Protein AF-A0A7J0BV15-F1 (afdb_monomer)

Structure (mmCIF, N/CA/C/O backbone):
data_AF-A0A7J0BV15-F1
#
_entry.id   AF-A0A7J0BV15-F1
#
loop_
_atom_site.group_PDB
_atom_s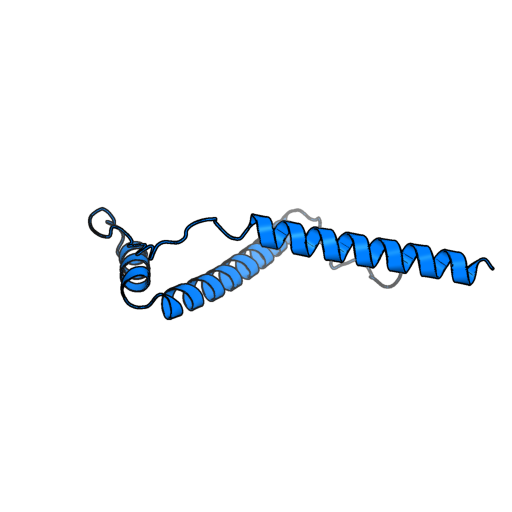ite.id
_atom_site.type_symbol
_atom_site.label_atom_id
_atom_site.label_alt_id
_atom_site.label_comp_id
_atom_site.label_asym_id
_atom_site.label_entity_id
_atom_site.label_seq_id
_atom_site.pdbx_PDB_ins_code
_atom_site.Cartn_x
_atom_site.Cartn_y
_atom_site.Cartn_z
_atom_site.occupancy
_atom_site.B_iso_or_equiv
_atom_site.auth_seq_id
_atom_site.auth_comp_id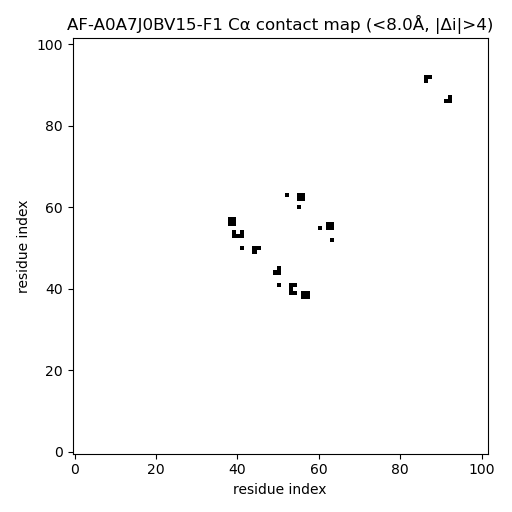
_atom_site.auth_asym_id
_atom_site.auth_atom_id
_atom_site.pdbx_PDB_model_num
ATOM 1 N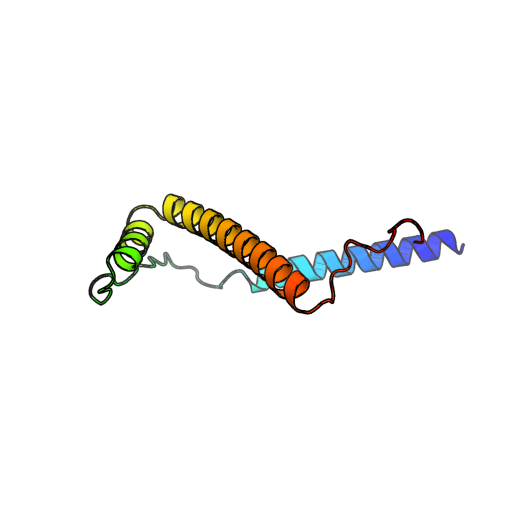 N . MET A 1 1 ? 19.673 20.575 41.512 1.00 60.50 1 MET A N 1
ATOM 2 C CA . MET A 1 1 ? 20.293 19.276 41.143 1.00 60.50 1 MET A CA 1
ATOM 3 C C . MET A 1 1 ? 19.329 18.263 40.515 1.00 60.50 1 MET A C 1
ATOM 5 O O . MET A 1 1 ? 19.654 17.764 39.448 1.00 60.50 1 MET A O 1
ATOM 9 N N . LYS A 1 2 ? 18.147 17.970 41.087 1.00 61.66 2 LYS A N 1
ATOM 10 C CA . LYS A 1 2 ? 17.203 16.964 40.536 1.00 61.66 2 LYS A CA 1
ATOM 11 C C . LYS A 1 2 ? 16.687 17.275 39.116 1.00 61.66 2 LYS A C 1
ATOM 13 O O . LYS A 1 2 ? 16.633 16.376 38.285 1.00 61.66 2 LYS A O 1
ATOM 18 N N . ALA A 1 3 ? 16.398 18.544 38.815 1.00 68.50 3 ALA A N 1
ATOM 19 C CA . ALA A 1 3 ? 15.946 18.977 37.484 1.00 68.50 3 ALA A CA 1
ATOM 20 C C . ALA A 1 3 ? 17.010 18.774 36.385 1.00 68.50 3 ALA A C 1
ATOM 22 O O . ALA A 1 3 ? 16.694 18.339 35.283 1.00 68.50 3 ALA A O 1
ATOM 23 N N . MET A 1 4 ? 18.284 19.008 36.714 1.00 66.88 4 MET A N 1
ATOM 24 C CA . MET A 1 4 ? 19.417 18.821 35.797 1.00 66.88 4 MET A CA 1
ATOM 25 C C . MET A 1 4 ? 19.657 17.337 35.485 1.00 66.88 4 MET A C 1
ATOM 27 O O . MET A 1 4 ? 19.936 16.971 34.347 1.00 66.88 4 MET A O 1
ATOM 31 N N . ILE A 1 5 ? 19.466 16.468 36.483 1.00 72.56 5 ILE A N 1
ATOM 32 C CA . ILE A 1 5 ? 19.536 15.013 36.312 1.00 72.56 5 ILE A CA 1
ATOM 33 C C . ILE A 1 5 ? 18.360 14.526 35.453 1.00 72.56 5 ILE A C 1
ATOM 35 O O . ILE A 1 5 ? 18.573 13.735 34.539 1.00 72.56 5 ILE A O 1
ATOM 39 N N . GLY A 1 6 ? 17.140 15.024 35.681 1.00 76.50 6 GLY A N 1
ATOM 40 C CA . GLY A 1 6 ? 15.967 14.689 34.865 1.00 76.50 6 GLY A CA 1
ATOM 41 C C . GLY A 1 6 ? 16.133 15.076 33.392 1.00 76.50 6 GLY A C 1
ATOM 42 O O . GLY A 1 6 ? 15.916 14.246 32.511 1.00 76.50 6 GLY A O 1
ATOM 43 N N . LEU A 1 7 ? 16.616 16.293 33.126 1.00 80.62 7 LEU A N 1
ATOM 44 C CA . LEU A 1 7 ? 16.886 16.777 31.770 1.00 80.62 7 LEU A CA 1
ATOM 45 C C . LEU A 1 7 ? 17.930 15.910 31.047 1.00 80.62 7 LEU A C 1
ATOM 47 O O . LEU A 1 7 ? 17.738 15.536 29.893 1.00 80.62 7 LEU A O 1
ATOM 51 N N . MET A 1 8 ? 18.990 15.501 31.748 1.00 77.25 8 MET A N 1
ATOM 52 C CA . MET A 1 8 ? 20.030 14.627 31.200 1.00 77.25 8 MET A CA 1
ATOM 53 C C . MET A 1 8 ? 19.506 13.222 30.845 1.00 77.25 8 MET A C 1
ATOM 55 O O . MET A 1 8 ? 19.934 12.635 29.852 1.00 77.25 8 MET A O 1
ATOM 59 N N . HIS A 1 9 ? 18.531 12.691 31.593 1.00 82.50 9 HIS A N 1
ATOM 60 C CA . HIS A 1 9 ? 17.883 11.415 31.260 1.00 82.50 9 HIS A CA 1
ATOM 61 C C . HIS A 1 9 ? 16.956 11.529 30.047 1.00 82.50 9 HIS A C 1
ATOM 63 O O . HIS A 1 9 ? 16.911 10.605 29.234 1.00 82.50 9 HIS A O 1
ATOM 69 N N . VAL A 1 10 ? 16.239 12.648 29.906 1.00 83.50 10 VAL A N 1
ATOM 70 C CA . VAL A 1 10 ? 15.391 12.916 28.735 1.00 83.50 10 VAL A CA 1
ATOM 71 C C . VAL A 1 10 ? 16.252 13.056 27.482 1.00 83.50 10 VAL A C 1
ATOM 73 O O . VAL A 1 10 ? 15.999 12.361 26.503 1.00 83.50 10 VAL A O 1
ATOM 76 N N . ILE A 1 11 ? 17.328 13.848 27.540 1.00 88.62 11 ILE A N 1
ATOM 77 C CA . ILE A 1 11 ? 18.274 14.007 26.424 1.00 88.62 11 ILE A CA 1
ATOM 78 C C . ILE A 1 11 ? 18.882 12.656 26.033 1.00 88.62 11 ILE A C 1
ATOM 80 O O . ILE A 1 11 ? 18.911 12.321 24.853 1.00 88.62 11 ILE A O 1
ATOM 84 N N . ARG A 1 12 ? 19.291 11.828 27.006 1.00 89.50 12 ARG A N 1
ATOM 85 C CA . ARG A 1 12 ? 19.833 10.488 26.727 1.00 89.50 12 ARG A CA 1
ATOM 86 C C . ARG A 1 12 ? 18.817 9.570 26.044 1.00 89.50 12 ARG A C 1
ATOM 88 O O . ARG A 1 12 ? 19.194 8.805 25.164 1.00 89.50 12 ARG A O 1
ATOM 95 N N . ARG A 1 13 ? 17.540 9.628 26.437 1.00 89.00 13 ARG A N 1
ATOM 96 C CA . ARG A 1 13 ? 16.466 8.832 25.817 1.00 89.00 13 ARG A CA 1
ATOM 97 C C . ARG A 1 13 ? 16.165 9.300 24.398 1.00 89.00 13 ARG A C 1
ATOM 99 O O . ARG A 1 13 ? 16.073 8.465 23.509 1.00 89.00 13 ARG A O 1
ATOM 106 N N . VAL A 1 14 ? 16.068 10.610 24.181 1.00 90.00 14 VAL A N 1
ATOM 107 C CA . VAL A 1 14 ? 15.848 11.188 22.846 1.00 90.00 14 VAL A CA 1
ATOM 108 C C . VAL A 1 14 ? 17.012 10.848 21.919 1.00 90.00 14 VAL A C 1
ATOM 110 O O . VAL A 1 14 ? 16.786 10.398 20.801 1.00 90.00 14 VAL A O 1
ATOM 113 N N . LEU A 1 15 ? 18.250 10.966 22.404 1.00 92.19 15 LEU A N 1
ATOM 114 C CA . LEU A 1 15 ? 19.440 10.585 21.649 1.00 92.19 15 LEU A CA 1
ATOM 115 C C . LEU A 1 15 ? 19.448 9.083 21.326 1.00 92.19 15 LEU A C 1
ATOM 117 O O . LEU A 1 15 ? 19.745 8.707 20.200 1.00 92.19 15 LEU A O 1
ATOM 121 N N . ALA A 1 16 ? 19.075 8.223 22.279 1.00 91.00 16 ALA A N 1
ATOM 122 C CA . ALA A 1 16 ? 18.995 6.780 22.053 1.00 91.00 16 ALA A CA 1
ATOM 123 C C . ALA A 1 16 ? 17.936 6.410 21.003 1.00 91.00 16 ALA A C 1
ATOM 125 O O . ALA A 1 16 ? 18.193 5.566 20.149 1.00 91.00 16 ALA A O 1
ATOM 126 N N . VAL A 1 17 ? 16.771 7.065 21.030 1.00 90.62 17 VAL A N 1
ATOM 127 C CA . VAL A 1 17 ? 15.724 6.875 20.016 1.00 90.62 17 VAL A CA 1
ATOM 128 C C . VAL A 1 17 ? 16.199 7.377 18.654 1.00 90.62 17 VAL A C 1
ATOM 130 O O . VAL A 1 17 ? 16.053 6.664 17.669 1.00 90.62 17 VAL A O 1
ATOM 133 N N . ALA A 1 18 ? 16.825 8.553 18.588 1.00 89.56 18 ALA A N 1
ATOM 134 C CA . ALA A 1 18 ? 17.363 9.089 17.340 1.00 89.56 18 ALA A CA 1
ATOM 135 C C . ALA A 1 18 ? 18.425 8.158 16.730 1.00 89.56 18 ALA A C 1
ATOM 137 O O . ALA A 1 18 ? 18.377 7.865 15.539 1.00 89.56 18 ALA A O 1
ATOM 138 N N . VAL A 1 19 ? 19.334 7.624 17.550 1.00 90.31 19 VAL A N 1
ATOM 139 C CA . VAL A 1 19 ? 20.336 6.642 17.111 1.00 90.31 19 VAL A CA 1
ATOM 140 C C . VAL A 1 19 ? 19.669 5.351 16.633 1.00 90.31 19 VAL A C 1
ATOM 142 O O . VAL A 1 19 ? 20.037 4.841 15.580 1.00 90.31 19 VAL A O 1
ATOM 145 N N . ALA A 1 20 ? 18.662 4.842 17.346 1.00 87.44 20 ALA A N 1
ATOM 146 C CA . ALA A 1 20 ? 17.930 3.648 16.928 1.00 87.44 20 ALA A CA 1
ATOM 147 C C . ALA A 1 20 ? 17.213 3.847 15.582 1.00 87.44 20 ALA A C 1
ATOM 149 O O . ALA A 1 20 ? 17.265 2.966 14.728 1.00 87.44 20 ALA A O 1
ATOM 150 N N . VAL A 1 21 ? 16.605 5.017 15.361 1.00 87.31 21 VAL A N 1
ATOM 151 C CA . VAL A 1 21 ? 15.956 5.373 14.089 1.00 87.31 21 VAL A CA 1
ATOM 152 C C . VAL A 1 21 ? 16.975 5.449 12.952 1.00 87.31 21 VAL A C 1
ATOM 154 O O . VAL A 1 21 ? 16.728 4.904 11.880 1.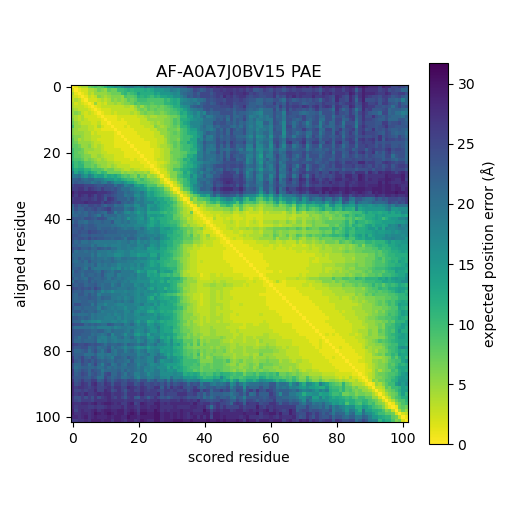00 87.31 21 VAL A O 1
ATOM 157 N N . VAL A 1 22 ? 18.138 6.067 13.181 1.00 85.88 22 VAL A N 1
ATOM 158 C CA . VAL A 1 22 ? 19.206 6.164 12.172 1.00 85.88 22 VAL A CA 1
ATOM 159 C C . VAL A 1 22 ? 19.779 4.788 11.832 1.00 85.88 22 VAL A C 1
ATOM 161 O O . VAL A 1 22 ? 19.969 4.482 10.659 1.00 85.88 22 VAL A O 1
ATOM 164 N N . LEU A 1 23 ? 20.016 3.934 12.830 1.00 84.62 23 LEU A N 1
ATOM 165 C CA . LEU A 1 23 ? 20.514 2.574 12.609 1.00 84.62 23 LEU A CA 1
ATOM 166 C C . LEU A 1 23 ? 19.485 1.695 11.892 1.00 84.62 23 LEU A C 1
ATOM 168 O O . LEU A 1 23 ? 19.858 0.925 11.011 1.00 84.62 23 LEU A O 1
ATOM 172 N N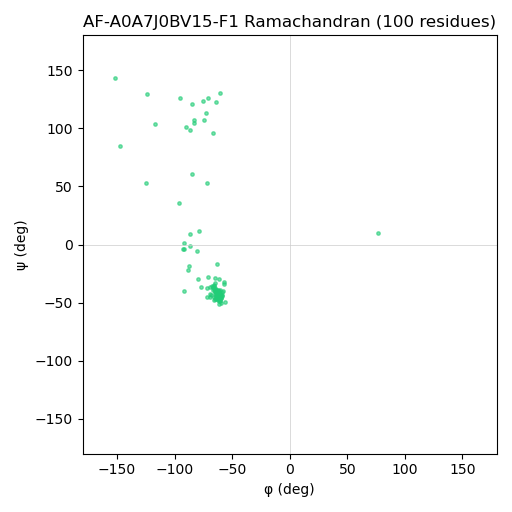 . PHE A 1 24 ? 18.201 1.832 12.229 1.00 82.06 24 PHE A N 1
ATOM 173 C CA . PHE A 1 24 ? 17.119 1.131 11.542 1.00 82.06 24 PHE A 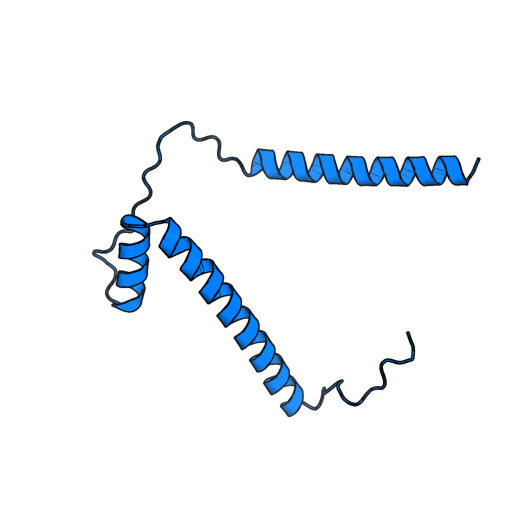CA 1
ATOM 174 C C . PHE A 1 24 ? 17.004 1.576 10.081 1.00 82.06 24 PHE A C 1
ATOM 176 O O . PHE A 1 24 ? 16.932 0.738 9.187 1.00 82.06 24 PHE A O 1
ATOM 183 N N . ALA A 1 25 ? 17.068 2.885 9.828 1.00 79.19 25 ALA A N 1
ATOM 184 C CA . ALA A 1 25 ? 17.079 3.426 8.475 1.00 79.19 25 ALA A CA 1
ATOM 185 C C . ALA A 1 25 ? 18.304 2.946 7.683 1.00 79.19 25 ALA A C 1
ATOM 187 O O . ALA A 1 25 ? 18.159 2.565 6.529 1.00 79.19 25 ALA A O 1
ATOM 188 N N . ALA A 1 26 ? 19.488 2.893 8.302 1.00 75.56 26 ALA A N 1
ATOM 189 C CA . ALA A 1 26 ? 20.710 2.403 7.665 1.00 75.56 26 ALA A CA 1
ATOM 190 C C . ALA A 1 26 ? 20.648 0.904 7.321 1.00 75.56 26 ALA A C 1
ATOM 192 O O . ALA A 1 26 ? 21.147 0.502 6.275 1.00 75.56 26 ALA A O 1
ATOM 193 N N . TRP A 1 27 ? 20.006 0.085 8.159 1.00 70.50 27 TRP A N 1
ATOM 194 C CA . TRP A 1 27 ? 19.745 -1.331 7.863 1.00 70.50 27 TRP A CA 1
ATOM 195 C C . TRP A 1 27 ? 18.682 -1.536 6.778 1.00 70.50 27 TRP A C 1
ATOM 197 O O . TRP A 1 27 ? 18.702 -2.543 6.076 1.00 70.50 27 TRP A O 1
ATOM 207 N N . ALA A 1 28 ? 17.753 -0.590 6.642 1.00 68.94 28 ALA A N 1
ATOM 208 C CA . ALA A 1 28 ? 16.704 -0.620 5.631 1.00 68.94 28 ALA A CA 1
ATOM 209 C C . ALA A 1 28 ? 17.175 -0.141 4.248 1.00 68.94 28 ALA A C 1
ATOM 211 O O . ALA A 1 28 ? 16.404 -0.234 3.295 1.00 68.94 28 ALA A O 1
ATOM 212 N N . VAL A 1 29 ? 18.413 0.356 4.113 1.00 67.38 29 VAL A N 1
ATOM 213 C CA . VAL A 1 29 ? 19.016 0.638 2.806 1.00 67.38 29 VAL A CA 1
ATOM 214 C C . VAL A 1 29 ? 19.600 -0.672 2.271 1.00 67.38 29 VAL A C 1
ATOM 216 O O . VAL A 1 29 ? 20.643 -1.113 2.759 1.00 67.38 29 VAL A O 1
ATOM 219 N N . PRO A 1 30 ? 18.963 -1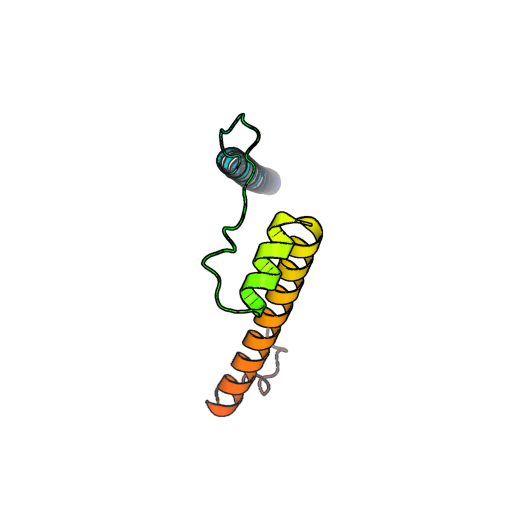.338 1.291 1.00 64.25 30 PRO A N 1
ATOM 220 C CA . PRO A 1 30 ? 19.535 -2.538 0.705 1.00 64.25 30 PRO A CA 1
ATOM 221 C C . PRO A 1 30 ? 20.888 -2.197 0.076 1.00 64.25 30 PRO A C 1
ATOM 223 O O . PRO A 1 30 ? 21.010 -1.242 -0.692 1.00 64.25 30 PRO A O 1
ATOM 226 N N . ALA A 1 31 ? 21.904 -2.996 0.403 1.00 62.34 31 ALA A N 1
ATOM 227 C CA . ALA A 1 31 ? 23.269 -2.890 -0.107 1.00 62.34 31 ALA A CA 1
ATOM 228 C C . ALA A 1 31 ? 23.366 -3.332 -1.575 1.00 62.34 31 ALA A C 1
ATOM 230 O O . ALA A 1 31 ? 24.164 -4.205 -1.914 1.00 62.34 31 ALA A O 1
ATOM 231 N N . VAL A 1 32 ? 22.535 -2.766 -2.451 1.00 56.97 32 VAL A N 1
ATOM 232 C CA . VAL A 1 32 ? 22.629 -3.048 -3.875 1.00 56.97 32 VAL A CA 1
ATOM 233 C C . VAL A 1 32 ? 22.962 -1.802 -4.666 1.00 56.97 32 VAL A C 1
ATOM 235 O O . VAL A 1 32 ? 22.138 -0.944 -4.957 1.00 56.97 32 VAL A O 1
ATOM 238 N N . SER A 1 33 ? 24.228 -1.773 -5.050 1.00 59.81 33 SER A N 1
ATOM 239 C CA . SER A 1 33 ? 24.837 -0.859 -5.998 1.00 59.81 33 SER A CA 1
ATOM 240 C C . SER A 1 33 ? 24.657 -1.362 -7.440 1.00 59.81 33 SER A C 1
ATOM 242 O O . SER A 1 33 ? 25.638 -1.653 -8.124 1.00 59.81 33 SER A O 1
ATOM 244 N N . GLY A 1 34 ? 23.410 -1.511 -7.890 1.00 62.88 34 GLY A N 1
ATOM 245 C CA . GLY A 1 34 ? 23.070 -1.871 -9.269 1.00 62.88 34 GLY A CA 1
ATOM 246 C C . GLY A 1 34 ? 21.700 -1.322 -9.656 1.00 62.88 34 GLY A C 1
ATOM 247 O O . GLY A 1 34 ? 20.801 -1.274 -8.819 1.00 62.88 34 GLY A O 1
ATOM 248 N N . GLU A 1 35 ? 21.542 -0.882 -10.905 1.00 66.50 35 GLU A N 1
ATOM 249 C CA . GLU A 1 35 ? 20.252 -0.436 -11.442 1.00 66.50 35 GLU A CA 1
ATOM 250 C C . GLU A 1 35 ? 19.303 -1.638 -11.520 1.00 66.50 35 GLU A C 1
ATOM 252 O O . GLU A 1 35 ? 19.350 -2.451 -12.443 1.00 66.50 35 GLU A O 1
ATOM 257 N N . PHE A 1 36 ? 18.476 -1.800 -10.491 1.00 61.09 36 PHE A N 1
ATOM 258 C CA . PHE A 1 36 ? 17.456 -2.829 -10.470 1.00 61.09 36 PHE A CA 1
ATOM 259 C C . PHE A 1 36 ? 16.227 -2.357 -11.220 1.00 61.09 36 PHE A C 1
ATOM 261 O O . PHE A 1 36 ? 15.445 -1.544 -10.727 1.00 61.09 36 PHE A O 1
ATOM 268 N N . VAL A 1 37 ? 16.028 -2.932 -12.397 1.00 72.69 37 VAL A N 1
ATOM 269 C CA . VAL A 1 37 ? 14.772 -2.800 -13.121 1.00 72.69 37 VAL A CA 1
ATOM 270 C C . VAL A 1 37 ? 13.837 -3.893 -12.615 1.00 72.69 37 VAL A C 1
ATOM 272 O O . VAL A 1 37 ? 13.945 -5.056 -13.002 1.00 72.69 37 VAL A O 1
ATOM 275 N N . VAL A 1 38 ? 12.944 -3.527 -11.697 1.00 76.38 38 VAL A N 1
ATOM 276 C CA . VAL A 1 38 ? 11.883 -4.424 -11.232 1.00 76.38 38 VAL A CA 1
ATOM 277 C C . VAL A 1 38 ? 10.716 -4.311 -12.204 1.00 76.38 38 VAL A C 1
ATOM 279 O O . VAL A 1 38 ? 10.181 -3.227 -12.414 1.00 76.38 38 VAL A O 1
ATOM 282 N N . VAL A 1 39 ? 10.340 -5.436 -12.810 1.00 87.19 39 VAL A N 1
ATOM 283 C CA . VAL A 1 39 ? 9.253 -5.523 -13.792 1.00 87.19 39 VAL A CA 1
ATOM 284 C C . VAL A 1 39 ? 8.254 -6.559 -13.303 1.00 87.19 39 VAL A C 1
ATOM 286 O O . VAL A 1 39 ? 8.627 -7.683 -12.969 1.00 87.19 39 VAL A O 1
ATOM 289 N N . ALA A 1 40 ? 6.979 -6.192 -13.267 1.00 89.19 40 ALA A N 1
ATOM 290 C CA . ALA A 1 40 ? 5.898 -7.127 -13.009 1.00 89.19 40 ALA A CA 1
ATOM 291 C C . ALA A 1 40 ? 5.709 -8.050 -14.222 1.00 89.19 40 ALA A C 1
ATOM 293 O O . ALA A 1 40 ? 5.516 -7.567 -15.344 1.00 89.19 40 ALA A O 1
ATOM 294 N N . ASP A 1 41 ? 5.731 -9.370 -14.006 1.00 90.12 41 ASP A N 1
ATOM 295 C CA . ASP A 1 41 ? 5.369 -10.332 -15.049 1.00 90.12 41 ASP A CA 1
ATOM 296 C C . ASP A 1 41 ? 3.856 -10.328 -15.241 1.00 90.12 41 ASP A C 1
ATOM 298 O O . ASP A 1 41 ? 3.086 -10.809 -14.412 1.00 90.12 41 ASP A O 1
ATOM 302 N N . THR A 1 42 ? 3.420 -9.752 -16.352 1.00 90.56 42 THR A N 1
ATOM 303 C CA . THR A 1 42 ? 2.003 -9.583 -16.633 1.00 90.56 42 THR A CA 1
ATOM 304 C C . THR A 1 42 ? 1.410 -10.811 -17.329 1.00 90.56 42 THR A C 1
ATOM 306 O O . THR A 1 42 ? 0.195 -11.000 -17.299 1.00 90.56 42 THR A O 1
ATOM 309 N N . ARG A 1 43 ? 2.230 -11.690 -17.925 1.00 90.69 43 ARG A N 1
ATOM 310 C CA . ARG A 1 43 ? 1.788 -12.807 -18.793 1.00 90.69 43 ARG A CA 1
ATOM 311 C C . ARG A 1 43 ? 0.975 -13.865 -18.056 1.00 90.69 43 ARG A C 1
ATOM 313 O O . ARG A 1 43 ? 0.127 -14.507 -18.661 1.00 90.69 43 ARG A O 1
ATOM 320 N N . VAL A 1 44 ? 1.242 -14.019 -16.766 1.00 90.38 44 VAL A N 1
ATOM 321 C CA . VAL A 1 44 ? 0.580 -14.970 -15.865 1.00 90.38 44 VAL A CA 1
ATOM 322 C C . VAL A 1 44 ? -0.617 -14.361 -15.129 1.00 90.38 44 VAL A C 1
ATOM 324 O O . VAL A 1 44 ? -1.306 -15.052 -14.384 1.00 90.38 44 VAL A O 1
ATOM 327 N N . VAL A 1 45 ? -0.877 -13.064 -15.311 1.00 89.81 45 VAL A N 1
ATOM 328 C CA . VAL A 1 45 ? -1.956 -12.357 -14.619 1.00 89.81 45 VAL A CA 1
ATOM 329 C C . VAL A 1 45 ? -3.239 -12.444 -15.439 1.00 89.81 45 VAL A C 1
ATOM 331 O O . VAL A 1 45 ? -3.428 -11.701 -16.400 1.00 89.81 45 VAL A O 1
ATOM 334 N N . GLU A 1 46 ? -4.133 -13.344 -15.032 1.00 91.06 46 GLU A N 1
ATOM 335 C CA . GLU A 1 46 ? -5.420 -13.572 -15.706 1.00 91.06 46 GLU A CA 1
ATOM 336 C C . GLU A 1 46 ? -6.486 -12.524 -15.341 1.00 91.06 46 GLU A C 1
ATOM 338 O O . GLU A 1 46 ? -7.362 -12.201 -16.143 1.00 91.06 46 GLU A O 1
ATOM 343 N N . SER A 1 47 ? -6.420 -11.957 -14.132 1.00 93.50 47 SER A N 1
ATOM 344 C CA . SER A 1 47 ? -7.385 -10.950 -13.676 1.00 93.50 47 SER A CA 1
ATOM 345 C C . SER A 1 47 ? -7.124 -9.595 -14.330 1.00 93.50 47 SER A C 1
ATOM 347 O O . SER A 1 47 ? -6.053 -9.018 -14.151 1.00 93.50 47 SER A O 1
ATOM 349 N N . ALA A 1 48 ? -8.133 -9.035 -15.004 1.00 91.38 48 ALA A N 1
ATOM 350 C CA . ALA A 1 48 ? -8.046 -7.727 -15.659 1.00 91.38 48 ALA A CA 1
ATOM 351 C C . ALA A 1 48 ? -7.666 -6.586 -14.693 1.00 91.38 48 ALA A C 1
ATOM 353 O O . ALA A 1 48 ? -6.936 -5.670 -15.065 1.00 91.38 48 ALA A O 1
ATOM 354 N N . ILE A 1 49 ? -8.116 -6.659 -13.436 1.00 93.00 49 ILE A N 1
ATOM 355 C CA . ILE A 1 49 ? -7.814 -5.652 -12.408 1.00 93.00 49 ILE A CA 1
ATOM 356 C C . ILE A 1 49 ? -6.349 -5.756 -11.974 1.00 93.00 49 ILE A C 1
ATOM 358 O O . ILE A 1 49 ? -5.647 -4.752 -11.890 1.00 93.00 49 ILE A O 1
ATOM 362 N N . LEU A 1 50 ? -5.862 -6.974 -11.727 1.00 92.75 50 LEU A N 1
ATOM 363 C CA . LEU A 1 50 ? -4.460 -7.183 -11.355 1.00 92.75 50 LEU A CA 1
ATOM 364 C C . LEU A 1 50 ? -3.527 -6.856 -12.521 1.00 92.75 50 LEU A C 1
ATOM 366 O O . LEU A 1 50 ? -2.463 -6.278 -12.314 1.00 92.75 50 LEU A O 1
ATOM 370 N N . ARG A 1 51 ? -3.956 -7.164 -13.748 1.00 94.44 51 ARG A N 1
ATOM 371 C CA . ARG A 1 51 ? -3.251 -6.827 -14.982 1.00 94.44 51 ARG A CA 1
ATOM 372 C C . ARG A 1 51 ? -3.099 -5.311 -15.122 1.00 94.44 51 ARG A C 1
ATOM 374 O O . ARG A 1 51 ? -1.994 -4.856 -15.384 1.00 94.44 51 ARG A O 1
ATOM 381 N N . TYR A 1 52 ? -4.149 -4.536 -14.837 1.00 93.31 52 TYR A N 1
ATOM 382 C CA . TYR A 1 52 ? -4.082 -3.071 -14.802 1.00 93.31 52 TYR A CA 1
ATOM 383 C C . TYR A 1 52 ? -3.013 -2.556 -13.828 1.00 93.31 52 TYR A C 1
ATOM 385 O O . TYR A 1 52 ? -2.179 -1.737 -14.209 1.00 93.31 52 TYR A O 1
ATOM 393 N N . PHE A 1 53 ? -2.993 -3.051 -12.586 1.00 93.81 53 PHE A N 1
ATOM 394 C CA . PHE A 1 53 ? -1.992 -2.618 -11.606 1.00 93.81 53 PHE A CA 1
ATOM 395 C C . PHE A 1 53 ? -0.569 -3.049 -11.982 1.00 93.81 53 PHE A C 1
ATOM 397 O O . PHE A 1 53 ? 0.366 -2.278 -11.767 1.00 93.81 53 PHE A O 1
ATOM 404 N N . ALA A 1 54 ? -0.407 -4.238 -12.568 1.00 92.50 54 ALA A N 1
ATOM 405 C CA . ALA A 1 54 ? 0.879 -4.752 -13.033 1.00 92.50 54 ALA A CA 1
ATOM 406 C C . ALA A 1 54 ? 1.418 -3.971 -14.246 1.00 92.50 54 ALA A C 1
ATOM 408 O O . ALA A 1 54 ? 2.590 -3.602 -14.273 1.00 92.50 54 ALA A O 1
ATOM 409 N N . ASP A 1 55 ? 0.564 -3.648 -15.219 1.00 93.44 55 ASP A N 1
ATOM 410 C CA . ASP A 1 55 ? 0.938 -2.808 -16.359 1.00 93.44 55 ASP A CA 1
ATOM 411 C C . ASP A 1 55 ? 1.276 -1.380 -15.886 1.00 93.44 55 ASP A C 1
ATOM 413 O O . ASP A 1 55 ? 2.267 -0.792 -16.322 1.00 93.44 55 ASP A O 1
ATOM 417 N N . LEU A 1 56 ? 0.525 -0.841 -14.920 1.00 93.12 56 LEU A N 1
ATOM 418 C CA . LEU A 1 56 ? 0.797 0.476 -14.345 1.00 93.12 56 LEU A CA 1
ATOM 419 C C . LEU A 1 56 ? 2.114 0.521 -13.561 1.00 93.12 56 LEU A C 1
ATOM 421 O O . LEU A 1 56 ? 2.827 1.516 -13.643 1.00 93.12 56 LEU A O 1
ATOM 425 N N . TYR A 1 57 ? 2.453 -0.552 -12.841 1.00 91.25 57 TYR A N 1
ATOM 426 C CA . TYR A 1 57 ? 3.740 -0.694 -12.158 1.00 91.25 57 TYR A CA 1
ATOM 427 C C . TYR A 1 57 ? 4.916 -0.589 -13.141 1.00 91.25 57 TYR A C 1
ATOM 429 O O . TYR A 1 57 ? 5.897 0.089 -12.852 1.00 91.25 57 TYR A O 1
ATOM 437 N N . ASN A 1 58 ? 4.780 -1.188 -14.328 1.00 91.94 58 ASN A N 1
ATOM 438 C CA . ASN A 1 58 ? 5.819 -1.186 -15.359 1.00 91.94 58 ASN A CA 1
ATOM 439 C C . ASN A 1 58 ? 5.915 0.142 -16.129 1.00 91.94 58 ASN A C 1
ATOM 441 O O . ASN A 1 58 ? 7.007 0.551 -16.512 1.00 91.94 58 ASN A O 1
ATOM 445 N N . ILE A 1 59 ? 4.781 0.799 -16.396 1.00 93.69 59 ILE A N 1
ATOM 446 C CA . ILE A 1 59 ? 4.719 1.985 -17.269 1.00 93.69 59 ILE A CA 1
ATOM 447 C C . ILE A 1 59 ? 4.871 3.289 -16.477 1.00 93.69 59 ILE A C 1
ATOM 449 O O . ILE A 1 59 ? 5.507 4.230 -16.947 1.00 93.69 59 ILE A O 1
ATOM 453 N N . ASN A 1 60 ? 4.258 3.381 -15.294 1.00 92.12 60 ASN A N 1
ATOM 454 C CA . ASN A 1 60 ? 4.246 4.597 -14.484 1.00 92.12 60 ASN A CA 1
ATOM 455 C C . ASN A 1 60 ? 4.238 4.264 -12.976 1.00 92.12 60 ASN A C 1
ATOM 457 O O . ASN A 1 60 ? 3.177 4.271 -12.336 1.00 92.12 60 ASN A O 1
ATOM 461 N N . PRO A 1 61 ? 5.425 4.032 -12.382 1.00 89.62 61 PRO A N 1
ATOM 462 C CA . PRO A 1 61 ? 5.564 3.701 -10.964 1.00 89.62 61 PRO A CA 1
ATOM 463 C C . PRO A 1 61 ? 4.971 4.752 -10.018 1.00 89.62 61 PRO A C 1
ATOM 465 O O . PRO A 1 61 ? 4.450 4.410 -8.959 1.00 89.62 61 PRO A O 1
ATOM 468 N N . PHE A 1 62 ? 4.999 6.033 -10.401 1.00 92.25 62 PHE A N 1
ATOM 469 C CA . PHE A 1 62 ? 4.415 7.105 -9.594 1.00 92.25 62 PHE A CA 1
ATOM 470 C C . PHE A 1 62 ? 2.897 6.947 -9.470 1.00 92.25 62 PHE A C 1
ATOM 472 O O . PHE A 1 62 ? 2.352 6.991 -8.369 1.00 92.25 62 PHE A O 1
ATOM 479 N N . MET A 1 63 ? 2.208 6.699 -10.586 1.00 92.19 63 MET A N 1
ATOM 480 C CA . MET A 1 63 ? 0.764 6.472 -10.566 1.00 92.19 63 MET A CA 1
ATOM 481 C C . MET A 1 63 ? 0.406 5.181 -9.814 1.00 92.19 63 MET A C 1
ATOM 483 O O . MET A 1 63 ? -0.600 5.140 -9.107 1.00 92.19 63 MET A O 1
ATOM 487 N N . ASN A 1 64 ? 1.241 4.141 -9.911 1.00 92.69 64 ASN A N 1
ATOM 488 C CA . ASN A 1 64 ? 1.080 2.927 -9.110 1.00 92.69 64 ASN A CA 1
ATOM 489 C C . ASN A 1 64 ? 1.181 3.220 -7.597 1.00 92.69 64 ASN A C 1
ATOM 491 O O . ASN A 1 64 ? 0.328 2.774 -6.830 1.00 92.69 64 ASN A O 1
ATOM 495 N N . ALA A 1 65 ? 2.146 4.045 -7.177 1.00 92.69 65 ALA A N 1
ATOM 496 C CA . ALA A 1 65 ? 2.292 4.461 -5.782 1.00 92.69 65 ALA A CA 1
ATOM 497 C C . ALA A 1 65 ? 1.084 5.271 -5.276 1.00 92.69 65 ALA A C 1
ATOM 499 O O . ALA A 1 65 ? 0.617 5.049 -4.159 1.00 92.69 65 ALA A O 1
ATOM 500 N N . VAL A 1 66 ? 0.526 6.164 -6.102 1.00 96.56 66 VAL A N 1
ATOM 501 C CA . VAL A 1 66 ? -0.703 6.905 -5.764 1.00 96.56 66 VAL A CA 1
ATOM 502 C C . VAL A 1 66 ? -1.863 5.944 -5.503 1.00 96.56 66 VAL A C 1
ATOM 504 O O . VAL A 1 66 ? -2.547 6.069 -4.487 1.00 96.56 66 VAL A O 1
ATOM 507 N N . TRP A 1 67 ? -2.059 4.943 -6.365 1.00 95.38 67 TRP A N 1
ATOM 508 C CA . TRP A 1 67 ? -3.084 3.923 -6.141 1.00 95.38 67 TRP A CA 1
ATOM 509 C C . TRP A 1 67 ? -2.849 3.118 -4.869 1.00 95.38 67 TRP A C 1
ATOM 511 O O . TRP A 1 67 ? -3.809 2.855 -4.149 1.00 95.38 67 TRP A O 1
ATOM 521 N N . ALA A 1 68 ? -1.601 2.769 -4.554 1.00 94.25 68 ALA A N 1
ATOM 522 C CA . ALA A 1 68 ? -1.281 2.069 -3.314 1.00 94.25 68 ALA A CA 1
ATOM 523 C C . ALA A 1 68 ? -1.716 2.880 -2.080 1.00 94.25 68 ALA A C 1
ATOM 525 O O . ALA A 1 68 ? -2.341 2.331 -1.170 1.00 94.25 68 ALA A O 1
ATOM 526 N N . VAL A 1 69 ? -1.466 4.195 -2.070 1.00 96.69 69 VAL A N 1
ATOM 527 C CA . VAL A 1 69 ? -1.905 5.091 -0.986 1.00 96.69 69 VAL A CA 1
ATOM 528 C C . VAL A 1 69 ? -3.431 5.164 -0.909 1.00 96.69 69 VAL A C 1
ATOM 530 O O . VAL A 1 69 ? -3.998 5.006 0.172 1.00 96.69 69 VAL A O 1
ATOM 533 N N . VAL A 1 70 ? -4.107 5.351 -2.047 1.00 97.38 70 VAL A N 1
ATOM 534 C CA . VAL A 1 70 ? -5.575 5.437 -2.111 1.00 97.38 70 VAL A CA 1
ATOM 535 C C . VAL A 1 70 ? -6.226 4.143 -1.627 1.00 97.38 70 VAL A C 1
ATOM 537 O O . VAL A 1 70 ? -7.113 4.186 -0.777 1.00 97.38 70 VAL A O 1
ATOM 540 N N . LEU A 1 71 ? -5.769 2.989 -2.116 1.00 95.56 71 LEU A N 1
ATOM 541 C CA . LEU A 1 71 ? -6.288 1.687 -1.702 1.00 95.56 71 LEU A CA 1
ATOM 542 C C . LEU A 1 71 ? -6.054 1.446 -0.212 1.00 95.56 71 LEU A C 1
ATOM 544 O O . LEU A 1 71 ? -6.961 0.982 0.470 1.00 95.56 71 LEU A O 1
ATOM 548 N N . THR A 1 72 ? -4.883 1.814 0.313 1.00 95.56 72 THR A N 1
ATOM 549 C CA . THR A 1 72 ? -4.585 1.689 1.747 1.00 95.56 72 THR A CA 1
ATOM 550 C C . THR A 1 72 ? -5.547 2.525 2.588 1.00 95.56 72 THR A C 1
ATOM 552 O O . THR A 1 72 ? -6.115 2.016 3.553 1.00 95.56 72 THR A O 1
ATOM 555 N N . ALA A 1 73 ? -5.776 3.784 2.206 1.00 96.81 73 ALA A N 1
ATOM 556 C CA . ALA A 1 73 ? -6.719 4.653 2.902 1.00 96.81 73 ALA A CA 1
ATOM 557 C C . ALA A 1 73 ? -8.149 4.094 2.843 1.00 96.81 73 ALA A C 1
ATOM 559 O O . ALA A 1 73 ? -8.812 3.993 3.873 1.00 96.81 73 ALA A O 1
ATOM 560 N N . LEU A 1 74 ? -8.598 3.656 1.662 1.00 97.69 74 LEU A N 1
ATOM 561 C CA . LEU A 1 74 ? -9.931 3.083 1.472 1.00 97.69 74 LEU A CA 1
ATOM 562 C C . LEU A 1 74 ? -10.135 1.802 2.286 1.00 97.69 74 LEU A C 1
ATOM 564 O O . LEU A 1 74 ? -11.142 1.687 2.981 1.00 97.69 74 LEU A O 1
ATOM 568 N N . TYR A 1 75 ? -9.189 0.860 2.243 1.00 96.25 75 TYR A N 1
ATOM 569 C CA . TYR A 1 75 ? -9.270 -0.374 3.028 1.00 96.25 75 TYR A CA 1
ATOM 570 C C . TYR A 1 75 ? -9.211 -0.097 4.531 1.00 96.25 75 TYR A C 1
ATOM 572 O O . TYR A 1 75 ? -9.970 -0.704 5.283 1.00 96.25 75 TYR A O 1
ATOM 580 N N . GLY A 1 76 ? -8.365 0.837 4.973 1.00 95.81 76 GLY A N 1
ATOM 581 C CA . GLY A 1 76 ? -8.293 1.249 6.374 1.00 95.81 76 GLY A CA 1
ATOM 582 C C . GLY A 1 76 ? -9.617 1.830 6.875 1.00 95.81 76 GLY A C 1
ATOM 583 O O . GLY A 1 76 ? -10.136 1.389 7.899 1.00 95.81 76 GLY A O 1
ATOM 584 N N . SER A 1 77 ? -10.210 2.764 6.125 1.00 96.31 77 SER A N 1
ATOM 585 C CA . SER A 1 77 ? -11.519 3.338 6.458 1.00 96.31 77 SER A CA 1
ATOM 586 C C . SER A 1 77 ? -12.637 2.298 6.411 1.00 96.31 77 SER A C 1
ATOM 588 O O . SER A 1 77 ? -13.473 2.259 7.311 1.00 96.31 77 SER A O 1
ATOM 590 N N . PHE A 1 78 ? -12.639 1.422 5.404 1.00 96.81 78 PHE A N 1
ATOM 591 C CA . PHE A 1 78 ? -13.616 0.342 5.284 1.00 96.81 78 PHE A CA 1
ATOM 592 C C . PHE A 1 78 ? -13.560 -0.616 6.479 1.00 96.81 78 PHE A C 1
ATOM 594 O O . PHE A 1 78 ? -14.600 -0.953 7.038 1.00 96.81 78 PHE A O 1
ATOM 601 N N . LEU A 1 79 ? -12.360 -1.020 6.906 1.00 94.94 79 LEU A N 1
ATOM 602 C CA . LEU A 1 79 ? -12.178 -1.878 8.078 1.00 94.94 79 LEU A CA 1
ATOM 603 C C . LEU A 1 79 ? -12.614 -1.187 9.374 1.00 94.94 79 LEU A C 1
ATOM 605 O O . LEU A 1 79 ? -13.204 -1.843 10.227 1.00 94.94 79 LEU A O 1
ATOM 609 N N . GLY A 1 80 ? -12.372 0.121 9.510 1.00 92.19 80 GLY A N 1
ATOM 610 C CA . GLY A 1 80 ? -12.872 0.911 10.639 1.00 92.19 80 GLY A CA 1
ATOM 611 C C . GLY A 1 80 ? -14.400 0.893 10.716 1.00 92.19 80 GLY A C 1
ATOM 612 O O . GLY A 1 80 ? -14.963 0.518 11.739 1.00 92.19 80 GLY A O 1
ATOM 613 N N . ILE A 1 81 ? -15.073 1.176 9.599 1.00 93.69 81 ILE A N 1
ATOM 614 C CA . ILE A 1 81 ? -16.542 1.127 9.519 1.00 93.69 81 ILE A CA 1
ATOM 615 C C . ILE A 1 81 ? -17.062 -0.291 9.788 1.00 93.69 81 ILE A C 1
ATOM 617 O O . ILE A 1 81 ? -18.069 -0.471 10.472 1.00 93.69 81 ILE A O 1
ATOM 621 N N . LEU A 1 82 ? -16.385 -1.314 9.261 1.00 93.94 82 LEU A N 1
ATOM 622 C CA . LEU A 1 82 ? -16.755 -2.708 9.492 1.00 93.94 82 LEU A CA 1
ATOM 623 C C . LEU A 1 82 ? -16.633 -3.085 10.975 1.00 93.94 82 LEU A C 1
ATOM 625 O O . LEU A 1 82 ? -17.493 -3.795 11.493 1.00 93.94 82 LEU A O 1
ATOM 629 N N . MET A 1 83 ? -15.597 -2.597 11.659 1.00 91.81 83 MET A N 1
ATOM 630 C CA . MET A 1 83 ? -15.425 -2.782 13.099 1.00 91.81 83 MET A CA 1
ATOM 631 C C . MET A 1 83 ? -16.585 -2.152 13.868 1.00 91.81 83 MET A C 1
ATOM 633 O O . MET A 1 83 ? -17.214 -2.844 14.666 1.00 91.81 83 MET A O 1
ATOM 637 N N . ASP A 1 84 ? -16.910 -0.889 13.588 1.00 89.38 84 ASP A N 1
ATOM 638 C CA . ASP A 1 84 ? -18.015 -0.180 14.243 1.00 89.38 84 ASP A CA 1
ATOM 639 C C . ASP A 1 84 ? -19.348 -0.907 14.014 1.00 89.38 84 ASP A C 1
ATOM 641 O O . ASP A 1 84 ? -20.145 -1.101 14.938 1.00 89.38 84 ASP A O 1
ATOM 645 N N . PHE A 1 85 ? -19.564 -1.410 12.795 1.00 90.25 85 PHE A N 1
ATOM 646 C CA . PHE A 1 85 ? -20.731 -2.220 12.467 1.00 90.25 85 PHE A CA 1
ATOM 647 C C . PHE A 1 85 ? -20.802 -3.500 13.311 1.00 90.25 85 PHE A C 1
ATOM 649 O O . PHE A 1 85 ? -21.850 -3.795 13.889 1.00 90.25 85 PHE A O 1
ATOM 656 N N . ILE A 1 86 ? -19.706 -4.253 13.429 1.00 91.44 86 ILE A N 1
ATOM 657 C CA . ILE A 1 86 ? -19.659 -5.475 14.245 1.00 91.44 86 ILE A CA 1
ATOM 658 C C . ILE A 1 86 ? -19.862 -5.146 15.734 1.00 91.44 86 ILE A C 1
ATOM 660 O O . ILE A 1 86 ? -20.600 -5.851 16.431 1.00 91.44 86 ILE A O 1
ATOM 664 N N . LEU A 1 87 ? -19.266 -4.060 16.225 1.00 89.06 87 LEU A N 1
ATOM 665 C CA . LEU A 1 87 ? -19.360 -3.645 17.625 1.00 89.06 87 LEU A CA 1
ATOM 666 C C . LEU A 1 87 ? -20.802 -3.273 18.009 1.00 89.06 87 LEU A C 1
ATOM 668 O O . LEU A 1 87 ? -21.297 -3.712 19.048 1.00 89.06 87 LEU A O 1
ATOM 672 N N . SER A 1 88 ? -21.522 -2.595 17.107 1.00 86.25 88 SER A N 1
ATOM 673 C CA . SER A 1 88 ? -22.941 -2.251 17.293 1.00 86.25 88 SER A CA 1
ATOM 674 C C . SER A 1 88 ? -23.856 -3.478 17.425 1.00 86.25 88 SER A C 1
ATOM 676 O O . SER A 1 88 ? -24.876 -3.434 18.109 1.00 86.25 88 SER A O 1
ATOM 678 N N . ARG A 1 89 ? -23.495 -4.605 16.794 1.00 87.25 89 ARG A N 1
ATOM 679 C CA . ARG A 1 89 ? -24.285 -5.849 16.819 1.00 87.25 89 ARG A CA 1
ATOM 680 C C . ARG A 1 89 ? -23.939 -6.765 17.987 1.00 87.25 89 ARG A C 1
ATOM 682 O O . ARG A 1 89 ? -24.758 -7.603 18.350 1.00 87.25 89 ARG A O 1
ATOM 689 N N . THR A 1 90 ? -22.750 -6.620 18.566 1.00 83.31 90 THR A N 1
ATOM 690 C CA . THR A 1 90 ? -22.281 -7.447 19.692 1.00 83.31 90 THR A CA 1
ATOM 691 C C . THR A 1 90 ? -22.609 -6.844 21.061 1.00 83.31 90 THR A C 1
ATOM 693 O O . THR A 1 90 ? -22.376 -7.491 22.079 1.00 83.31 90 THR A O 1
ATOM 696 N N . GLY A 1 91 ? -23.196 -5.641 21.106 1.00 71.88 91 GLY A N 1
ATOM 697 C CA . GLY A 1 91 ? -23.648 -4.999 22.346 1.00 71.88 91 GLY A CA 1
ATOM 698 C C . GLY A 1 91 ? -22.523 -4.392 23.192 1.00 71.88 91 GLY A C 1
ATOM 699 O O . GLY A 1 91 ? -22.769 -3.981 24.322 1.00 71.88 91 GLY A O 1
ATOM 700 N N . LEU A 1 92 ? -21.304 -4.312 22.648 1.00 69.62 92 LEU A N 1
ATOM 701 C CA . LEU A 1 92 ? -20.140 -3.636 23.236 1.00 69.62 92 LEU A CA 1
ATOM 702 C C . LEU A 1 92 ? -19.983 -2.213 22.682 1.00 69.62 92 LEU A C 1
ATOM 704 O O . LEU A 1 92 ? -18.871 -1.737 22.462 1.00 69.62 92 LEU A O 1
ATOM 708 N N . ASP A 1 93 ? -21.104 -1.543 22.426 1.00 67.75 93 ASP A N 1
ATOM 709 C CA . ASP A 1 93 ? -21.092 -0.161 21.972 1.00 67.75 93 ASP A CA 1
ATOM 710 C C . ASP A 1 93 ? -20.692 0.764 23.135 1.00 67.75 93 ASP A C 1
ATOM 712 O O . ASP A 1 93 ? -21.393 0.881 24.143 1.00 67.75 93 ASP A O 1
ATOM 716 N N . LEU A 1 94 ? -19.517 1.387 23.020 1.00 66.69 94 LEU A N 1
ATOM 717 C CA . LEU A 1 94 ? -18.980 2.320 24.012 1.00 66.69 94 LEU A CA 1
ATOM 718 C C . LEU A 1 94 ? -19.470 3.760 23.791 1.00 66.69 94 LEU A C 1
ATOM 720 O O . LEU A 1 94 ? -19.138 4.628 24.600 1.00 66.69 94 LEU A O 1
ATOM 724 N N . SER A 1 95 ? -20.282 4.026 22.759 1.00 63.47 95 SER A N 1
ATOM 725 C CA . SER A 1 95 ? -20.830 5.360 22.478 1.00 63.47 95 SER A CA 1
ATOM 726 C C . SER A 1 95 ? -21.756 5.902 23.571 1.00 63.47 95 SER A C 1
ATOM 728 O O . SER A 1 95 ? -21.989 7.107 23.623 1.00 63.47 95 SER A O 1
ATOM 730 N N . SER A 1 96 ? -22.263 5.059 24.474 1.00 61.38 96 SER A N 1
ATOM 731 C CA . SER A 1 96 ? -23.158 5.481 25.558 1.00 61.38 96 SER A CA 1
ATOM 732 C C . SER A 1 96 ? -22.452 5.851 26.872 1.00 61.38 96 SER A C 1
ATOM 734 O O . SER A 1 96 ? -23.133 6.153 27.853 1.00 61.38 96 SER A O 1
ATOM 736 N N . ARG A 1 97 ? -21.111 5.802 26.950 1.00 62.56 97 ARG A N 1
ATOM 737 C CA . ARG A 1 97 ? -20.365 6.205 28.158 1.00 62.56 97 ARG A CA 1
ATOM 738 C C . ARG A 1 97 ? -19.902 7.668 28.060 1.00 62.56 97 ARG A C 1
ATOM 740 O O . ARG A 1 97 ? -19.208 7.999 27.103 1.00 62.56 97 ARG A O 1
ATOM 747 N N . PRO A 1 98 ? -20.214 8.533 29.047 1.00 54.16 98 PRO A N 1
ATOM 748 C CA . PRO A 1 98 ? -19.671 9.885 29.086 1.00 54.16 98 PRO A CA 1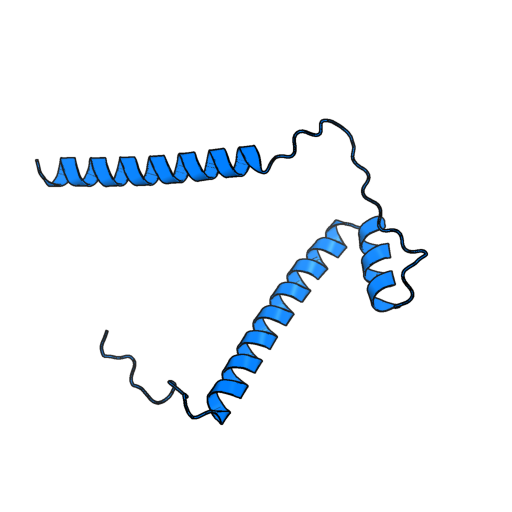
ATOM 749 C C . PRO A 1 98 ? -18.151 9.820 29.270 1.00 54.16 98 PRO A C 1
ATOM 751 O O . PRO A 1 98 ? -17.647 9.224 30.219 1.00 54.16 98 PRO A O 1
ATOM 754 N N . SER A 1 99 ? -17.417 10.413 28.332 1.00 60.06 99 SER A N 1
ATOM 755 C CA . SER A 1 99 ? -15.950 10.455 28.291 1.00 60.06 99 SER A CA 1
ATOM 756 C C . SER A 1 99 ? -15.333 11.494 29.240 1.00 60.06 99 SER A C 1
ATOM 758 O O . SER A 1 99 ? -14.148 1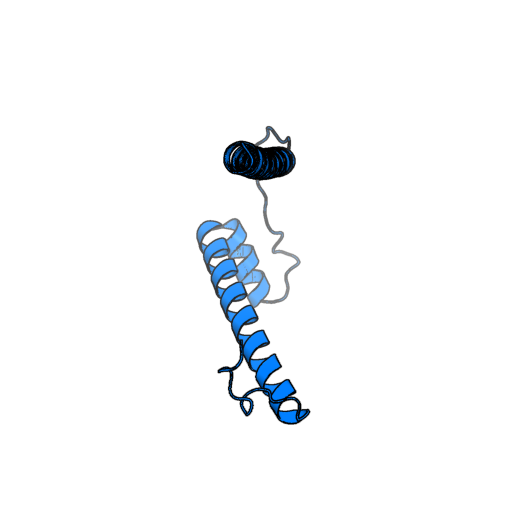1.782 29.125 1.00 60.06 99 SER A O 1
ATOM 760 N N . ASP A 1 100 ? -16.128 12.065 30.144 1.00 62.44 100 ASP A N 1
ATOM 761 C CA . ASP A 1 100 ? -15.798 13.240 30.967 1.00 62.44 100 ASP A CA 1
ATOM 762 C C . ASP A 1 100 ? -15.057 12.902 32.278 1.00 62.44 100 ASP A C 1
ATOM 764 O O . ASP A 1 100 ? -14.869 13.752 33.138 1.00 62.44 100 ASP A O 1
ATOM 768 N N . GLU A 1 101 ? -14.623 11.651 32.461 1.00 56.09 101 GLU A N 1
ATOM 769 C CA . GLU A 1 101 ? -13.925 11.216 33.680 1.00 56.09 101 GLU A CA 1
ATOM 770 C C . GLU A 1 101 ? -12.561 10.577 33.375 1.00 56.09 101 GLU A C 1
ATOM 772 O O . GLU A 1 101 ? -12.280 9.445 33.783 1.00 56.09 101 GLU A O 1
ATOM 777 N N . ARG A 1 102 ? -11.717 11.289 32.613 1.00 43.94 102 ARG A N 1
ATOM 778 C CA . ARG A 1 102 ? -10.259 11.074 32.547 1.00 43.94 102 ARG A CA 1
ATOM 779 C C . ARG A 1 102 ? -9.493 12.368 32.322 1.00 43.94 102 ARG A C 1
ATOM 781 O O . ARG A 1 102 ? -9.849 13.097 31.375 1.00 43.94 102 ARG A O 1
#

Foldseek 3Di:
DVVVVVVVVVVVVVVVVVVVVVVVVVVVPPPDPDPDDDAQDLVPPPDPVVSVLRVCCNPPVPVNVVVVVVVVVVVVVVVVVVVQVVCVVVVVDPPPDPPPPD

Radius of gyration: 24.05 Å; Cα contacts (8 Å, |Δi|>4): 22; chains: 1; bounding box: 49×34×60 Å

InterPro domains:
  IPR054622 DVU0150-like [NF040783] (11-98)
  IPR054622 DVU0150-like [PF28216] (11-101)

Mean predicted aligned error: 13.82 Å

Solvent-accessible surface area (backbone atoms only — not comparable to full-atom values): 6172 Å² total; per-residue (Å²): 111,71,67,61,54,51,51,53,52,50,52,52,50,53,50,50,49,52,50,52,52,52,53,50,52,60,68,68,51,74,94,65,96,63,92,77,83,81,69,62,78,50,91,82,47,84,49,70,69,59,31,51,54,32,51,32,46,61,76,37,51,68,63,37,50,52,49,53,52,51,52,50,52,51,52,52,53,50,51,50,52,50,48,54,54,52,33,62,74,70,73,68,58,65,87,82,58,83,80,86,84,121

Secondary structure (DSSP, 8-state):
-HHHHHHHHHHHHHHHHHHHHHHHHHHTS----S--------TT---HHHHHHHHHHHH-HHHHHHHHHHHHHHHHHHHHHHHHHHHHHHT--GGGS-----

Sequence (102 aa):
MKAMIGLMHVIRRVLAVAVAVVLFAAWAVPAVSGEFVVVADTRVVESAILRYFADLYNINPFMNAVWAVVLTALYGSFLGILMDFILSRTGLDLSSRPSDER

pLDDT: mean 83.0, std 13.07, range [43.94, 97.69]

Organism: NCBI:txid415242